Protein AF-A0AAN8FW07-F1 (afdb_monomer_lite)

Sequence (93 aa):
MRQYQGWSVRFAFTTDSRLNAVGEFALYQVNVTANYPATKALFTNAPDSVYHYFQPVDLKNVPAVADSIYAHLNKSLSCTAAQKFIINSDPKK

Radius of gyration: 15.92 Å; chains: 1; bounding box: 38×25×42 Å

pLDDT: mean 86.27, std 10.47, range [42.38, 94.81]

Foldseek 3Di:
DPQQPQKDKDWDWDCDVLLVNPQKIFGQKIKIKHQCCVNCVPVVPDDNDIDIQADDGDSVDRAPRRVVGMDGPPDDDDDPDDDDHRGHPDPPD

Structure (mmCIF, N/CA/C/O backbone):
data_AF-A0AAN8FW07-F1
#
_entry.id   AF-A0AAN8FW07-F1
#
loop_
_atom_site.group_PDB
_atom_site.id
_atom_site.type_symbol
_atom_site.label_atom_id
_atom_site.label_alt_id
_atom_site.label_comp_id
_atom_site.label_asym_id
_atom_site.label_entity_id
_atom_site.label_seq_id
_atom_site.pdbx_PDB_ins_code
_atom_site.Cartn_x
_atom_site.Cartn_y
_atom_site.Cartn_z
_atom_site.occupancy
_atom_site.B_iso_or_equiv
_atom_site.auth_seq_id
_atom_site.auth_comp_id
_atom_site.auth_asym_id
_atom_site.auth_atom_id
_atom_site.pdbx_PDB_model_num
ATOM 1 N N . MET A 1 1 ? -2.396 5.552 -25.143 1.00 50.69 1 MET A N 1
ATOM 2 C CA . MET A 1 1 ? -1.491 4.634 -24.411 1.00 50.69 1 MET A CA 1
ATOM 3 C C . MET A 1 1 ? -1.796 4.748 -22.924 1.00 50.69 1 MET A C 1
ATOM 5 O O . MET A 1 1 ? -1.981 5.865 -22.462 1.00 50.69 1 MET A O 1
ATOM 9 N N . ARG A 1 2 ? -1.907 3.638 -22.179 1.00 62.81 2 ARG A N 1
ATOM 10 C CA . ARG A 1 2 ? -2.006 3.701 -20.709 1.00 62.81 2 ARG A CA 1
ATOM 11 C C . ARG A 1 2 ? -0.593 3.915 -20.170 1.00 62.81 2 ARG A C 1
ATOM 13 O O . ARG A 1 2 ? 0.244 3.042 -20.352 1.00 62.81 2 ARG A O 1
ATOM 20 N N . GLN A 1 3 ? -0.343 5.069 -19.557 1.00 68.88 3 GLN A N 1
ATOM 21 C CA . GLN A 1 3 ? 0.998 5.520 -19.164 1.00 68.88 3 GLN A CA 1
ATOM 22 C C . GLN A 1 3 ? 1.739 4.497 -18.283 1.00 68.88 3 GLN A C 1
ATOM 24 O O . GLN A 1 3 ? 2.929 4.314 -18.459 1.00 68.88 3 GLN A O 1
ATOM 29 N N . TYR A 1 4 ? 1.046 3.736 -17.432 1.00 81.31 4 TYR A N 1
ATOM 30 C CA . TYR A 1 4 ? 1.678 2.793 -16.497 1.00 81.31 4 TYR A CA 1
ATOM 31 C C . TYR A 1 4 ? 1.171 1.352 -16.662 1.00 81.31 4 TYR A C 1
ATOM 33 O O . TYR A 1 4 ? 0.714 0.727 -15.704 1.00 81.31 4 TYR A O 1
ATOM 41 N N . GLN A 1 5 ? 1.187 0.808 -17.885 1.00 84.06 5 GLN A N 1
ATOM 42 C CA . GLN A 1 5 ? 0.826 -0.604 -18.083 1.00 84.06 5 GLN A CA 1
ATOM 43 C C . GLN A 1 5 ? 1.715 -1.528 -17.246 1.00 84.06 5 GLN A C 1
ATOM 45 O O . GLN A 1 5 ? 2.931 -1.385 -17.210 1.00 84.06 5 GLN A O 1
ATOM 50 N N . GLY A 1 6 ? 1.086 -2.485 -16.563 1.00 85.75 6 GLY A N 1
ATOM 51 C CA . GLY A 1 6 ? 1.784 -3.442 -15.704 1.00 85.75 6 GLY A CA 1
ATOM 52 C C . GLY A 1 6 ? 2.165 -2.907 -14.320 1.00 85.75 6 GLY A C 1
ATOM 53 O O . GLY A 1 6 ? 2.765 -3.650 -13.548 1.00 85.75 6 GLY A O 1
ATOM 54 N N . TRP A 1 7 ? 1.792 -1.669 -13.979 1.00 92.44 7 TRP A N 1
ATOM 55 C CA . TRP A 1 7 ? 1.886 -1.160 -12.612 1.00 92.44 7 TRP A CA 1
ATOM 56 C C . TRP A 1 7 ? 0.560 -1.325 -11.871 1.00 92.44 7 TRP A C 1
ATOM 58 O O . TRP A 1 7 ? -0.516 -1.140 -12.443 1.00 92.44 7 TRP A O 1
ATOM 68 N N . SER A 1 8 ? 0.624 -1.647 -10.581 1.00 92.75 8 SER A N 1
ATOM 69 C CA . SER A 1 8 ? -0.561 -1.684 -9.719 1.00 92.75 8 SER A CA 1
ATOM 70 C C . SER A 1 8 ? -0.216 -1.318 -8.287 1.00 92.75 8 SER A C 1
ATOM 72 O O . SER A 1 8 ? 0.811 -1.767 -7.781 1.00 92.75 8 SER A O 1
ATOM 74 N N . VAL A 1 9 ? -1.109 -0.583 -7.627 1.00 92.50 9 VAL A N 1
ATOM 75 C CA . VAL A 1 9 ? -1.053 -0.306 -6.189 1.00 92.50 9 VAL A CA 1
ATOM 76 C C . VAL A 1 9 ? -2.222 -1.024 -5.527 1.00 92.50 9 VAL A C 1
ATOM 78 O O . VAL A 1 9 ? -3.356 -0.919 -5.994 1.00 92.50 9 VAL A O 1
ATOM 81 N N . ARG A 1 10 ? -1.952 -1.779 -4.464 1.00 93.50 10 ARG A N 1
ATOM 82 C CA . ARG A 1 10 ? -2.960 -2.490 -3.676 1.00 93.50 10 ARG A CA 1
ATOM 83 C C . ARG A 1 10 ? -2.913 -1.999 -2.238 1.00 93.50 10 ARG A C 1
ATOM 85 O O . ARG A 1 10 ? -1.840 -1.960 -1.643 1.00 93.50 10 ARG A O 1
ATOM 92 N N . PHE A 1 11 ? -4.081 -1.676 -1.700 1.00 93.25 11 PHE A N 1
ATOM 93 C CA . PHE A 1 11 ? -4.286 -1.278 -0.311 1.00 93.25 11 PHE A CA 1
ATOM 94 C C . PHE A 1 11 ? -4.995 -2.419 0.419 1.00 93.25 11 PHE A C 1
ATOM 96 O O . PHE A 1 11 ? -6.022 -2.898 -0.066 1.00 93.25 11 PHE A O 1
ATOM 103 N N . ALA A 1 12 ? -4.448 -2.871 1.546 1.00 93.06 12 ALA A N 1
ATOM 104 C CA . ALA A 1 12 ? -5.031 -3.936 2.354 1.00 93.06 12 ALA A CA 1
ATOM 105 C C . ALA A 1 12 ? -5.476 -3.393 3.714 1.00 93.06 12 ALA A C 1
ATOM 107 O O . ALA A 1 12 ? -4.674 -2.847 4.473 1.00 93.06 12 ALA A O 1
ATOM 108 N N . PHE A 1 13 ? -6.760 -3.563 4.017 1.00 93.62 13 PHE A N 1
ATOM 109 C CA . PHE A 1 13 ? -7.374 -3.092 5.253 1.00 93.62 13 PHE A CA 1
ATOM 110 C C . PHE A 1 13 ? -7.665 -4.260 6.192 1.00 93.62 13 PHE A C 1
ATOM 112 O O . PHE A 1 13 ? -7.904 -5.380 5.741 1.00 93.62 13 PHE A O 1
ATOM 119 N N . THR A 1 14 ? -7.644 -3.997 7.493 1.00 92.94 14 THR A N 1
ATOM 120 C CA . THR A 1 14 ? -7.886 -4.997 8.536 1.00 92.94 14 THR A CA 1
ATOM 121 C C . THR A 1 14 ? -8.719 -4.420 9.673 1.00 92.94 14 THR A C 1
ATOM 123 O O . THR A 1 14 ? -8.713 -3.211 9.887 1.00 92.94 14 THR A O 1
ATOM 126 N N . THR A 1 15 ? -9.389 -5.298 10.414 1.00 94.12 15 THR A N 1
ATOM 127 C CA . THR A 1 15 ? -10.057 -5.012 11.696 1.00 94.12 15 THR A CA 1
ATOM 128 C C . THR A 1 15 ? -9.412 -5.804 12.844 1.00 94.12 15 THR A C 1
ATOM 130 O O . THR A 1 15 ? -10.022 -6.024 13.888 1.00 94.12 15 THR A O 1
ATOM 133 N N . ASP A 1 16 ? -8.209 -6.345 12.620 1.00 91.56 16 ASP A N 1
ATOM 134 C CA . ASP A 1 16 ? -7.483 -7.158 13.595 1.00 91.56 16 ASP A CA 1
ATOM 135 C C . ASP A 1 16 ? -6.943 -6.283 14.734 1.00 91.56 16 ASP A C 1
ATOM 137 O O . ASP A 1 16 ? -6.203 -5.322 14.510 1.00 91.56 16 ASP A O 1
ATOM 141 N N . SER A 1 17 ? -7.279 -6.643 15.973 1.00 89.88 17 SER A N 1
ATOM 142 C CA . SER A 1 17 ? -6.883 -5.899 17.170 1.00 89.88 17 SER A CA 1
ATOM 143 C C . SER A 1 17 ? -5.371 -5.859 17.396 1.00 89.88 17 SER A C 1
ATOM 145 O O . SER A 1 17 ? -4.881 -4.933 18.036 1.00 89.88 17 SER A O 1
ATOM 147 N N . ARG A 1 18 ? -4.612 -6.815 16.843 1.00 89.12 18 ARG A N 1
ATOM 148 C CA . ARG A 1 18 ? -3.139 -6.841 16.917 1.00 89.12 18 ARG A CA 1
ATOM 149 C C . ARG A 1 18 ? -2.482 -5.724 16.108 1.00 89.12 18 ARG A C 1
ATOM 151 O O . ARG A 1 18 ? -1.299 -5.466 16.282 1.00 89.12 18 ARG A O 1
ATOM 158 N N . LEU A 1 19 ? -3.237 -5.088 15.215 1.00 88.19 19 LEU A N 1
ATOM 159 C CA . LEU A 1 19 ? -2.804 -3.978 14.366 1.00 88.19 19 LEU A CA 1
ATOM 160 C C . LEU A 1 19 ? -3.520 -2.676 14.753 1.00 88.19 19 LEU A C 1
ATOM 162 O O . LEU A 1 19 ? -3.789 -1.844 13.895 1.00 88.19 19 LEU A O 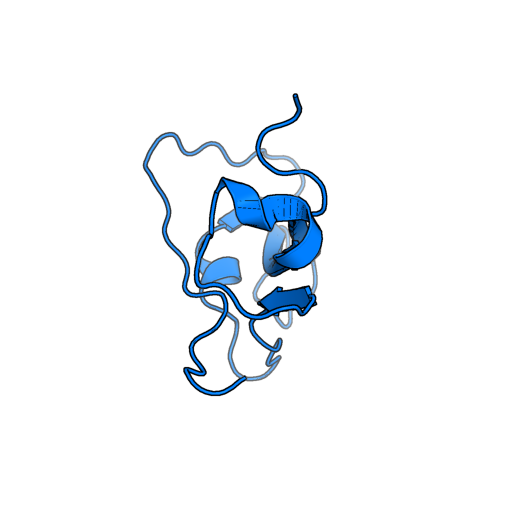1
ATOM 166 N N . ASN A 1 20 ? -3.867 -2.535 16.038 1.00 83.88 20 ASN A N 1
ATOM 167 C CA . ASN A 1 20 ? -4.559 -1.381 16.622 1.00 83.88 20 ASN A CA 1
ATOM 168 C C . ASN A 1 20 ? -5.952 -1.076 16.034 1.00 83.88 20 ASN A C 1
ATOM 170 O O . ASN A 1 20 ? -6.523 -0.038 16.339 1.00 83.88 20 ASN A O 1
ATOM 174 N N . ALA A 1 21 ? -6.560 -1.986 15.267 1.00 90.19 21 ALA A N 1
ATOM 175 C CA . ALA A 1 21 ? -7.835 -1.743 14.583 1.00 90.19 21 ALA A CA 1
ATOM 176 C C . ALA A 1 21 ? -9.079 -2.135 15.418 1.00 90.19 21 ALA A C 1
ATOM 178 O O . ALA A 1 21 ? -10.049 -2.690 14.899 1.00 90.19 21 ALA A O 1
ATOM 179 N N . VAL A 1 22 ? -9.074 -1.904 16.736 1.00 90.06 22 VAL A N 1
ATOM 180 C CA . VAL A 1 22 ? -10.207 -2.284 17.606 1.00 90.06 22 VAL A CA 1
ATOM 181 C C . VAL A 1 22 ? -11.389 -1.338 17.385 1.00 90.06 22 VAL A C 1
ATOM 183 O O . VAL A 1 22 ? -11.350 -0.180 17.784 1.00 90.06 22 VAL A O 1
ATOM 186 N N . GLY A 1 23 ? -12.473 -1.844 16.787 1.00 91.75 23 GLY A N 1
ATOM 187 C CA . GLY A 1 23 ? -13.652 -1.027 16.451 1.00 91.75 23 GLY A CA 1
ATOM 188 C C . GLY A 1 23 ? -13.458 -0.138 15.216 1.00 91.75 23 GLY A C 1
ATOM 189 O O . GLY A 1 23 ? -14.291 0.727 14.925 1.00 91.75 23 GLY A O 1
ATOM 190 N N . GLU A 1 24 ? -12.379 -0.368 14.474 1.00 94.81 24 GLU A N 1
ATOM 191 C CA . GLU A 1 24 ? -11.944 0.420 13.326 1.00 94.81 24 GLU A CA 1
ATOM 192 C C . GLU A 1 24 ? -11.534 -0.504 12.176 1.00 94.81 24 GLU A C 1
ATOM 194 O O . GLU A 1 24 ? -11.336 -1.706 12.356 1.00 94.81 24 GLU A O 1
ATOM 199 N N . PHE A 1 25 ? -11.406 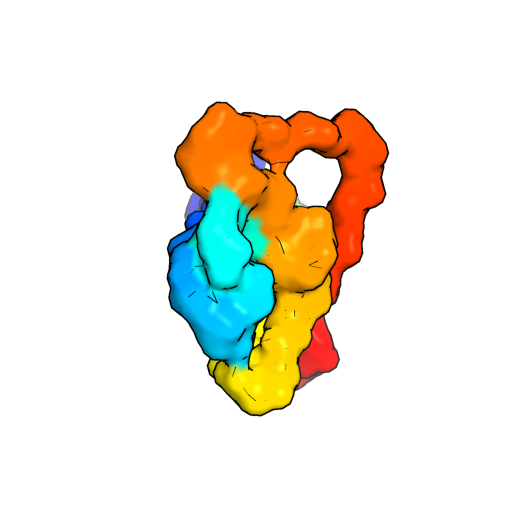0.056 10.977 1.00 94.19 25 PHE A N 1
ATOM 200 C CA . PHE A 1 25 ? -10.568 -0.525 9.939 1.00 94.19 25 PHE A CA 1
ATOM 201 C C . PHE A 1 25 ? -9.293 0.306 9.818 1.00 94.19 25 PHE A C 1
ATOM 203 O O . PHE A 1 25 ? -9.358 1.533 9.811 1.00 94.19 25 PHE A O 1
ATOM 210 N N . ALA A 1 26 ? -8.150 -0.359 9.678 1.00 94.12 26 ALA A N 1
ATOM 211 C CA . ALA A 1 26 ? -6.857 0.280 9.457 1.00 94.12 26 ALA A CA 1
ATOM 212 C C . ALA A 1 26 ? -6.213 -0.248 8.171 1.00 94.12 26 ALA A C 1
ATOM 214 O O . ALA A 1 26 ? -6.326 -1.434 7.844 1.00 94.12 26 ALA A O 1
ATOM 215 N N . LEU A 1 27 ? -5.533 0.622 7.428 1.00 93.25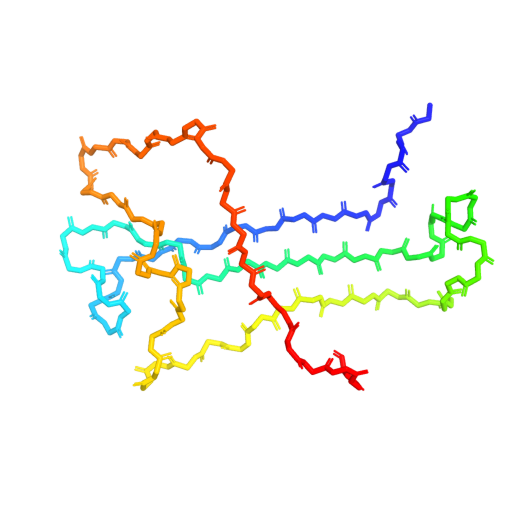 27 LEU A N 1
ATOM 216 C CA . LEU A 1 27 ? -4.687 0.231 6.303 1.00 93.25 27 LEU A CA 1
ATOM 217 C C . LEU A 1 27 ? -3.382 -0.334 6.857 1.00 93.25 27 LEU A C 1
ATOM 219 O O . LEU A 1 27 ? -2.535 0.421 7.312 1.00 93.25 27 LEU A O 1
ATOM 223 N N . TYR A 1 28 ? -3.188 -1.647 6.795 1.00 91.44 28 TYR A N 1
ATOM 224 C CA . TYR A 1 28 ? -2.003 -2.275 7.390 1.00 91.44 28 TYR A CA 1
ATOM 225 C C .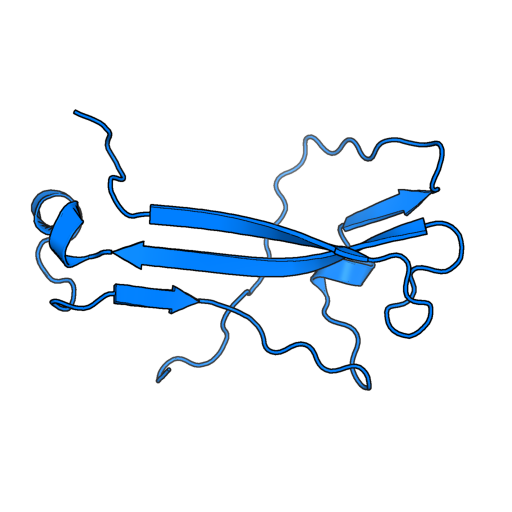 TYR A 1 28 ? -0.906 -2.598 6.376 1.00 91.44 28 TYR A C 1
ATOM 227 O O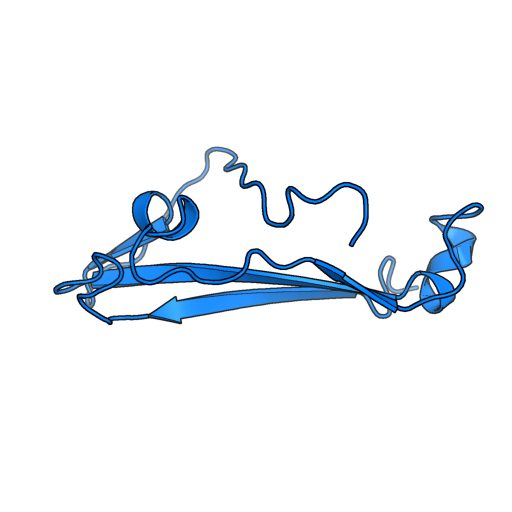 . TYR A 1 28 ? 0.237 -2.842 6.760 1.00 91.44 28 TYR A O 1
ATOM 235 N N . GLN A 1 29 ? -1.229 -2.610 5.080 1.00 91.25 29 GLN A N 1
ATOM 236 C CA . GLN A 1 29 ? -0.249 -2.886 4.039 1.00 91.25 29 GLN A CA 1
ATOM 237 C C . GLN A 1 29 ? -0.576 -2.154 2.736 1.00 91.25 29 GLN A C 1
ATOM 239 O O . GLN A 1 29 ? -1.730 -2.072 2.307 1.00 91.25 29 GLN A O 1
ATOM 244 N N . VAL A 1 30 ? 0.478 -1.673 2.076 1.00 91.25 30 VAL A N 1
ATOM 245 C CA . VAL A 1 30 ? 0.440 -1.130 0.718 1.00 91.25 30 VAL A CA 1
ATOM 246 C C . VAL A 1 30 ? 1.458 -1.888 -0.122 1.00 91.25 30 VAL A C 1
ATOM 248 O O . VAL A 1 30 ? 2.639 -1.915 0.218 1.00 91.25 30 VAL A O 1
ATOM 251 N N . ASN A 1 31 ? 0.996 -2.480 -1.221 1.00 90.81 31 ASN A N 1
ATOM 252 C CA . ASN A 1 31 ? 1.833 -3.254 -2.133 1.00 90.81 31 ASN A CA 1
ATOM 253 C C . ASN A 1 31 ? 1.840 -2.591 -3.505 1.00 90.81 31 ASN A C 1
ATOM 255 O O . ASN A 1 31 ? 0.780 -2.348 -4.088 1.00 90.81 31 ASN A O 1
ATOM 259 N N . VAL A 1 32 ? 3.026 -2.351 -4.050 1.00 92.44 32 VAL A N 1
ATOM 260 C CA . VAL A 1 32 ? 3.199 -1.828 -5.405 1.00 92.44 32 VAL A CA 1
ATOM 261 C C . VAL A 1 32 ? 3.873 -2.884 -6.256 1.00 92.44 32 VAL A C 1
ATOM 263 O O . VAL A 1 32 ? 4.934 -3.390 -5.919 1.00 92.44 32 VAL A O 1
ATOM 266 N N . THR A 1 33 ? 3.252 -3.216 -7.380 1.00 92.75 33 THR A N 1
ATOM 267 C CA . THR A 1 33 ? 3.891 -4.011 -8.431 1.00 92.75 33 THR A CA 1
ATOM 268 C C . THR A 1 33 ? 4.322 -3.074 -9.540 1.00 92.75 33 THR A C 1
ATOM 270 O O . THR A 1 33 ? 3.497 -2.308 -10.038 1.00 92.75 33 THR A O 1
ATOM 273 N N . ALA A 1 34 ? 5.595 -3.146 -9.908 1.00 92.25 34 ALA A N 1
ATOM 274 C CA . ALA A 1 34 ? 6.220 -2.353 -10.950 1.00 92.25 34 ALA A CA 1
ATOM 275 C C . ALA A 1 34 ? 6.756 -3.277 -12.044 1.00 92.25 34 ALA A C 1
ATOM 277 O O . ALA A 1 34 ? 7.745 -3.981 -11.847 1.00 92.25 34 ALA A O 1
ATOM 278 N N . ASN A 1 35 ? 6.102 -3.279 -13.205 1.00 93.00 35 ASN A N 1
ATOM 279 C CA . ASN A 1 35 ? 6.594 -3.974 -14.389 1.00 93.00 35 ASN A CA 1
ATOM 280 C C . ASN A 1 35 ? 7.417 -3.000 -15.246 1.00 93.00 35 ASN A C 1
ATOM 282 O O . ASN A 1 35 ? 6.896 -2.333 -16.146 1.00 93.00 35 ASN A O 1
ATOM 286 N N . TYR A 1 36 ? 8.710 -2.899 -14.939 1.00 91.62 36 TYR A N 1
ATOM 287 C CA . TYR A 1 36 ? 9.649 -2.075 -15.702 1.00 91.62 36 TYR A CA 1
ATOM 288 C C . TYR A 1 36 ? 9.792 -2.503 -17.173 1.00 91.62 36 TYR A C 1
ATOM 290 O O . TYR A 1 36 ? 9.762 -1.611 -18.025 1.00 91.62 36 TYR A O 1
ATOM 298 N N . PRO A 1 37 ? 9.822 -3.808 -17.527 1.00 91.38 37 PRO A N 1
ATOM 299 C CA . PRO A 1 37 ? 9.811 -4.244 -18.926 1.00 91.38 37 PRO A CA 1
ATOM 300 C C . PRO A 1 37 ? 8.654 -3.657 -19.747 1.00 91.38 37 PRO A C 1
ATOM 302 O O . PRO A 1 37 ? 8.851 -3.205 -20.874 1.00 91.38 37 PRO A O 1
ATOM 305 N N . ALA A 1 38 ? 7.452 -3.591 -19.163 1.00 90.69 38 ALA A N 1
ATOM 306 C CA . ALA A 1 38 ? 6.267 -3.008 -19.800 1.00 90.69 38 ALA A CA 1
ATOM 307 C C . ALA A 1 38 ? 6.285 -1.466 -19.863 1.00 90.69 38 ALA A C 1
ATOM 309 O O . ALA A 1 38 ? 5.432 -0.865 -20.514 1.00 90.69 38 ALA A O 1
ATOM 310 N N . THR A 1 39 ? 7.243 -0.815 -19.195 1.00 89.81 39 THR A N 1
ATOM 311 C CA . THR A 1 39 ? 7.348 0.649 -19.077 1.00 89.81 39 THR A CA 1
ATOM 312 C C . THR A 1 39 ? 8.735 1.198 -19.446 1.00 89.81 39 THR A C 1
ATOM 314 O O . THR A 1 39 ? 9.078 2.315 -19.058 1.00 89.81 39 THR A O 1
ATOM 317 N N . LYS A 1 40 ? 9.511 0.478 -20.276 1.00 88.12 40 LYS A N 1
ATOM 318 C CA . LYS A 1 40 ? 10.859 0.893 -20.734 1.00 88.12 40 LYS A CA 1
ATOM 319 C C . LYS A 1 40 ? 10.907 2.279 -21.386 1.00 88.12 40 LYS A C 1
ATOM 321 O O . LYS A 1 40 ? 11.901 2.980 -21.249 1.00 88.12 40 LYS A O 1
ATOM 326 N N . ALA A 1 41 ? 9.835 2.698 -22.061 1.00 87.69 41 ALA A N 1
ATOM 327 C CA . ALA A 1 41 ? 9.753 4.035 -22.657 1.00 87.69 41 ALA A CA 1
ATOM 328 C C . ALA A 1 41 ? 9.721 5.169 -21.611 1.00 87.69 41 ALA A C 1
ATOM 330 O O . ALA A 1 41 ? 10.090 6.295 -21.925 1.00 87.69 41 ALA A O 1
ATOM 331 N N . LEU A 1 42 ? 9.277 4.883 -20.381 1.00 88.38 42 LEU A N 1
ATOM 332 C CA . LEU A 1 42 ? 9.256 5.839 -19.270 1.00 88.38 42 LEU A CA 1
ATOM 333 C C . LEU A 1 42 ? 10.501 5.729 -18.389 1.00 88.38 42 LEU A C 1
ATOM 335 O O . LEU A 1 42 ? 11.002 6.737 -17.901 1.00 88.38 42 LEU A O 1
ATOM 339 N N . PHE A 1 43 ? 10.985 4.505 -18.180 1.00 87.25 43 PHE A N 1
ATOM 340 C CA . PHE A 1 43 ? 12.131 4.209 -17.329 1.00 87.25 43 PHE A CA 1
ATOM 341 C C . PHE A 1 43 ? 13.232 3.547 -18.163 1.00 87.25 43 PHE A C 1
ATOM 343 O O . PHE A 1 43 ? 13.432 2.335 -18.110 1.00 87.25 43 PHE A O 1
ATOM 350 N N . THR A 1 44 ? 13.947 4.351 -18.952 1.00 86.00 44 THR A N 1
ATOM 351 C CA . THR A 1 44 ? 14.888 3.868 -19.982 1.00 86.00 44 THR A CA 1
ATOM 352 C C . THR A 1 44 ? 16.072 3.072 -19.433 1.00 86.00 44 THR A C 1
ATOM 354 O O . THR A 1 44 ? 16.616 2.234 -20.143 1.00 86.00 44 THR A O 1
ATOM 357 N N . ASN A 1 45 ? 16.444 3.303 -18.172 1.00 88.75 45 ASN A N 1
ATOM 358 C CA . ASN A 1 45 ? 17.570 2.645 -17.500 1.00 88.75 45 ASN A CA 1
ATOM 359 C C . ASN A 1 45 ? 17.117 1.696 -16.375 1.00 88.75 45 ASN A C 1
ATOM 361 O O . ASN A 1 45 ? 17.908 1.366 -15.493 1.00 88.75 45 ASN A O 1
ATOM 365 N N . ALA A 1 46 ? 15.837 1.314 -16.343 1.00 86.62 46 ALA A N 1
ATOM 366 C CA . ALA A 1 46 ? 15.338 0.397 -15.326 1.00 86.62 46 ALA A CA 1
ATOM 367 C C . ALA A 1 46 ? 15.761 -1.059 -15.599 1.00 86.62 46 ALA A C 1
ATOM 369 O O . ALA A 1 46 ? 16.011 -1.424 -16.751 1.00 86.62 46 ALA A O 1
ATOM 370 N N . PRO A 1 47 ? 15.806 -1.910 -14.559 1.00 86.44 47 PRO A N 1
ATOM 371 C CA . PRO A 1 47 ? 16.057 -3.335 -14.734 1.00 86.44 47 PRO A CA 1
ATOM 372 C C . PRO A 1 47 ? 14.962 -4.003 -15.576 1.00 86.44 47 PRO A C 1
ATOM 374 O O . PRO A 1 47 ? 13.802 -3.590 -15.556 1.00 86.44 47 PRO A O 1
ATOM 377 N N . ASP A 1 48 ? 15.311 -5.085 -16.272 1.00 90.06 48 ASP A N 1
ATOM 378 C CA . ASP A 1 48 ? 14.358 -5.868 -17.068 1.00 90.06 48 ASP A CA 1
ATOM 379 C C . ASP A 1 48 ? 13.615 -6.906 -16.208 1.00 90.06 48 ASP A C 1
ATOM 381 O O . ASP A 1 48 ? 13.614 -8.103 -16.489 1.00 90.06 48 ASP A O 1
ATOM 385 N N . SER A 1 49 ? 13.018 -6.453 -15.105 1.00 91.88 49 SER A N 1
ATOM 386 C CA . SER A 1 49 ? 12.321 -7.314 -14.149 1.00 91.88 49 SER A CA 1
ATOM 387 C C . SER A 1 49 ? 11.096 -6.644 -13.529 1.00 91.88 49 SER A C 1
ATOM 389 O O . SER A 1 49 ? 10.928 -5.422 -13.538 1.00 91.88 49 SER A O 1
ATOM 391 N N . VAL A 1 50 ? 10.201 -7.482 -13.003 1.00 92.25 50 VAL A N 1
ATOM 392 C CA . VAL A 1 50 ? 9.044 -7.041 -12.221 1.00 92.25 50 VAL A CA 1
ATOM 393 C C . VAL A 1 50 ? 9.453 -6.961 -10.754 1.00 92.25 50 VAL A C 1
ATOM 395 O O . VAL A 1 50 ? 9.946 -7.944 -10.204 1.00 92.25 50 VAL A O 1
ATOM 398 N N . TYR A 1 51 ? 9.223 -5.811 -10.124 1.00 90.69 51 TYR A N 1
ATOM 399 C CA . TYR A 1 51 ? 9.465 -5.612 -8.695 1.00 90.69 51 TYR A CA 1
ATOM 400 C C . TYR A 1 51 ? 8.160 -5.526 -7.915 1.00 90.69 51 TYR A C 1
ATOM 402 O O . TYR A 1 51 ? 7.172 -4.947 -8.377 1.00 90.69 51 TYR A O 1
ATOM 410 N N . HIS A 1 52 ? 8.184 -6.070 -6.701 1.00 90.31 52 HIS A N 1
ATOM 411 C CA . HIS A 1 52 ? 7.101 -5.969 -5.734 1.00 90.31 52 HIS A CA 1
ATOM 412 C C . HIS A 1 52 ? 7.604 -5.208 -4.508 1.00 90.31 52 HIS A C 1
ATOM 414 O O . HIS A 1 52 ? 8.341 -5.755 -3.695 1.00 90.31 52 HIS A O 1
ATOM 420 N N . TYR A 1 53 ? 7.200 -3.948 -4.376 1.00 88.94 53 TYR A N 1
ATOM 421 C CA . TYR A 1 53 ? 7.489 -3.132 -3.203 1.00 88.94 53 TYR A CA 1
ATOM 422 C C . TYR A 1 53 ? 6.412 -3.369 -2.155 1.00 88.94 53 TYR A C 1
ATOM 424 O O . TYR A 1 53 ? 5.230 -3.121 -2.412 1.00 88.94 53 TYR A O 1
ATOM 432 N N . PHE A 1 54 ? 6.820 -3.846 -0.987 1.00 85.94 54 PHE A N 1
ATOM 433 C CA . PHE A 1 54 ? 5.942 -4.009 0.158 1.00 85.94 54 PHE A CA 1
ATOM 434 C C . PHE A 1 54 ? 6.743 -3.948 1.451 1.00 85.94 54 PHE A C 1
ATOM 436 O O . PHE A 1 54 ? 7.886 -4.404 1.517 1.00 85.94 54 PHE A O 1
ATOM 443 N N . GLN A 1 55 ? 6.114 -3.417 2.495 1.00 82.44 55 GLN A N 1
ATOM 444 C CA . GLN A 1 55 ? 6.647 -3.507 3.839 1.00 82.44 55 GLN A CA 1
ATOM 445 C C . GLN A 1 55 ? 6.135 -4.827 4.424 1.00 82.44 55 GLN A C 1
ATOM 447 O O . GLN A 1 55 ? 4.917 -5.066 4.413 1.00 82.44 55 GLN A O 1
ATOM 452 N N . PRO A 1 56 ? 7.022 -5.716 4.903 1.00 81.19 56 PRO A N 1
ATOM 453 C CA . PRO A 1 56 ? 6.595 -6.891 5.645 1.00 81.19 56 PRO A CA 1
ATOM 454 C C . PRO A 1 56 ? 5.754 -6.476 6.853 1.00 81.19 56 PRO A C 1
ATOM 456 O O . PRO A 1 56 ? 6.086 -5.522 7.556 1.00 81.19 56 PRO A O 1
ATOM 459 N N . VAL A 1 57 ? 4.659 -7.193 7.086 1.00 82.69 57 VAL A N 1
ATOM 460 C CA . VAL A 1 57 ? 3.771 -6.926 8.219 1.00 82.69 57 VAL A CA 1
ATOM 461 C C . VAL A 1 57 ? 4.355 -7.602 9.448 1.00 82.69 57 VAL A C 1
ATOM 463 O O . VAL A 1 57 ? 4.426 -8.830 9.510 1.00 82.69 57 VAL A O 1
ATOM 466 N N . ASP A 1 58 ? 4.767 -6.798 10.420 1.00 82.19 58 ASP A N 1
ATOM 467 C CA . ASP A 1 58 ? 5.182 -7.269 11.733 1.00 82.19 58 ASP A CA 1
ATOM 468 C C . ASP A 1 58 ? 4.042 -7.036 12.731 1.00 82.19 58 ASP A C 1
ATOM 470 O O . ASP A 1 58 ? 3.632 -5.909 12.983 1.00 82.19 58 ASP A O 1
ATOM 474 N N . LEU A 1 59 ? 3.508 -8.113 13.305 1.00 81.00 59 LEU A N 1
ATOM 475 C CA . LEU A 1 59 ? 2.435 -8.025 14.300 1.00 81.00 59 LEU A CA 1
ATOM 476 C C . LEU A 1 59 ? 2.942 -7.596 15.685 1.00 81.00 59 LEU A C 1
ATOM 478 O O . LEU A 1 59 ? 2.133 -7.325 16.566 1.00 81.00 59 LEU A O 1
ATOM 482 N N . LYS A 1 60 ? 4.263 -7.577 15.906 1.00 82.38 60 LYS A N 1
ATOM 483 C CA . LYS A 1 60 ? 4.874 -7.041 17.130 1.00 82.38 60 LYS A CA 1
ATOM 484 C C . LYS A 1 60 ? 5.138 -5.542 17.022 1.00 82.38 60 LYS A C 1
ATOM 486 O O . LYS A 1 60 ? 5.106 -4.857 18.037 1.00 82.38 60 LYS A O 1
ATOM 491 N N . ASN A 1 61 ? 5.396 -5.057 15.807 1.00 82.81 61 ASN A N 1
ATOM 492 C CA . ASN A 1 61 ? 5.667 -3.658 15.501 1.00 82.81 61 ASN A CA 1
ATOM 493 C C . ASN A 1 61 ? 4.665 -3.180 14.452 1.00 82.81 61 ASN A C 1
ATOM 495 O O . ASN A 1 61 ? 4.892 -3.338 13.251 1.00 82.81 61 ASN A O 1
ATOM 499 N N . VAL A 1 62 ? 3.552 -2.615 14.925 1.00 81.50 62 VAL A N 1
ATOM 500 C CA . VAL A 1 62 ? 2.465 -2.130 14.069 1.00 81.50 62 VAL A CA 1
ATOM 501 C C . VAL A 1 62 ? 3.036 -1.211 12.976 1.00 81.50 62 VAL A C 1
ATOM 503 O O . VAL A 1 62 ? 3.833 -0.316 13.272 1.00 81.50 62 VAL A O 1
ATOM 506 N N . PRO A 1 63 ? 2.695 -1.437 11.695 1.00 83.19 63 PRO A N 1
ATOM 507 C CA . PRO A 1 63 ? 3.222 -0.628 10.609 1.00 83.19 63 PRO A CA 1
ATOM 508 C C . PRO A 1 63 ? 2.666 0.797 10.699 1.00 83.19 63 PRO A C 1
ATOM 510 O O . PRO A 1 63 ? 1.467 0.985 10.875 1.00 83.19 63 PRO A O 1
ATOM 513 N N . ALA A 1 64 ? 3.515 1.805 10.482 1.00 83.69 64 ALA A N 1
ATOM 514 C CA . ALA A 1 64 ? 3.147 3.222 10.624 1.00 83.69 64 ALA A CA 1
ATOM 515 C C . ALA A 1 64 ? 1.934 3.651 9.773 1.00 83.69 64 ALA A C 1
ATOM 517 O O . ALA A 1 64 ? 1.227 4.600 10.111 1.00 83.69 64 ALA A O 1
ATOM 518 N N . VAL A 1 65 ? 1.679 2.954 8.661 1.00 86.62 65 VAL A N 1
ATOM 519 C CA . VAL A 1 65 ? 0.499 3.200 7.823 1.00 86.62 65 VAL A CA 1
ATOM 520 C C . VAL A 1 65 ? -0.813 2.836 8.535 1.00 86.62 65 VAL A C 1
ATOM 522 O O . VAL A 1 65 ? -1.802 3.538 8.333 1.00 86.62 65 VAL A O 1
ATOM 525 N N . ALA A 1 66 ? -0.809 1.832 9.420 1.00 85.88 66 ALA A N 1
ATOM 526 C CA . ALA A 1 66 ? -1.983 1.437 10.199 1.00 85.88 66 ALA A CA 1
ATOM 527 C C . ALA A 1 66 ? -2.356 2.498 11.239 1.00 85.88 66 ALA A C 1
ATOM 529 O O . ALA A 1 66 ? -3.534 2.796 11.395 1.00 85.88 66 ALA A O 1
ATOM 530 N N . ASP A 1 67 ? -1.362 3.140 11.860 1.00 84.06 67 ASP A N 1
ATOM 531 C CA . ASP A 1 67 ? -1.596 4.238 12.808 1.00 84.06 67 ASP A CA 1
ATOM 532 C C . ASP A 1 67 ? -2.024 5.545 12.112 1.00 84.06 67 ASP A C 1
ATOM 534 O O . ASP A 1 67 ? -2.573 6.446 12.742 1.00 84.06 67 ASP A O 1
ATOM 538 N N . SER A 1 68 ? -1.767 5.674 10.806 1.00 85.62 68 SER A N 1
ATOM 539 C CA . SER A 1 68 ? -2.030 6.911 10.056 1.00 85.62 68 SER A CA 1
ATOM 540 C C . SER A 1 68 ? -3.342 6.882 9.273 1.00 85.62 68 SER A C 1
ATOM 542 O O . SER A 1 68 ? -3.965 7.921 9.068 1.00 85.62 68 SER A O 1
ATOM 544 N N . ILE A 1 69 ? -3.746 5.709 8.781 1.00 91.94 69 ILE A N 1
ATOM 545 C CA . ILE A 1 69 ? -4.893 5.540 7.886 1.00 91.94 69 ILE A CA 1
ATOM 546 C C . ILE A 1 69 ? -5.854 4.536 8.518 1.00 91.94 69 ILE A C 1
ATOM 548 O O . ILE A 1 69 ? -5.764 3.329 8.288 1.00 91.94 69 ILE A O 1
ATOM 552 N N . TYR A 1 70 ? -6.798 5.064 9.291 1.00 93.12 70 TYR A N 1
ATOM 553 C CA . TYR A 1 70 ? -7.841 4.294 9.956 1.00 93.12 70 TYR A CA 1
ATOM 554 C C . TYR A 1 70 ? -9.170 5.057 9.985 1.00 93.12 70 TYR A C 1
ATOM 556 O O . TYR A 1 70 ? -9.219 6.272 9.779 1.00 93.12 70 TYR A O 1
ATOM 564 N N . ALA A 1 71 ? -10.266 4.336 10.209 1.00 94.25 71 ALA A N 1
ATOM 565 C CA . ALA A 1 71 ? -11.563 4.925 10.521 1.00 94.25 71 ALA A CA 1
ATOM 566 C C . ALA A 1 71 ? -12.448 3.935 11.285 1.00 94.25 71 ALA A C 1
ATOM 568 O O . ALA A 1 71 ? -12.361 2.722 11.099 1.00 94.25 71 ALA A O 1
ATOM 569 N N . HIS A 1 72 ? -13.362 4.454 12.105 1.00 94.44 72 HIS A N 1
ATOM 570 C CA . HIS A 1 72 ? -14.401 3.640 12.738 1.00 94.44 72 HIS A CA 1
ATOM 571 C C . HIS A 1 72 ? -15.252 2.897 11.695 1.00 94.44 72 HIS A C 1
ATOM 573 O O . HIS A 1 72 ? -15.531 3.429 10.621 1.00 94.44 72 HIS A O 1
ATOM 579 N N . LEU A 1 73 ? -15.732 1.694 12.035 1.00 90.62 73 LEU A N 1
ATOM 580 C CA . LEU A 1 73 ? -16.439 0.781 11.112 1.00 90.62 73 LEU A CA 1
ATOM 581 C C . LEU A 1 73 ? -17.692 1.365 10.431 1.00 90.62 73 LEU A C 1
ATOM 583 O O . LEU A 1 73 ? -18.151 0.836 9.423 1.00 90.62 73 LEU A O 1
ATOM 587 N N . ASN A 1 74 ? -18.257 2.446 10.967 1.00 93.00 74 ASN A N 1
ATOM 588 C CA . ASN A 1 74 ? -19.428 3.139 10.425 1.00 93.00 74 ASN A CA 1
ATOM 589 C C . ASN A 1 74 ? -19.115 4.557 9.916 1.00 93.00 74 ASN A C 1
ATOM 591 O O . ASN A 1 74 ? -20.028 5.369 9.737 1.00 93.00 74 ASN A O 1
ATOM 595 N N . LYS A 1 75 ? -17.834 4.877 9.725 1.00 93.81 75 LYS A N 1
ATOM 596 C CA . LYS A 1 75 ? -17.349 6.167 9.235 1.00 93.81 75 LYS A CA 1
ATOM 597 C C . LYS A 1 75 ? -16.471 5.969 8.008 1.00 93.81 75 LYS A C 1
ATOM 599 O O . LYS A 1 75 ? -15.981 4.882 7.721 1.00 93.81 75 LYS A O 1
ATOM 604 N N . SER A 1 76 ? -16.272 7.057 7.281 1.00 93.31 76 SER A N 1
ATOM 605 C CA . SER A 1 76 ? -15.318 7.125 6.180 1.00 93.31 76 SER A CA 1
ATOM 606 C C . SER A 1 76 ? -14.166 8.033 6.580 1.00 93.31 76 SER A C 1
ATOM 608 O O . SER A 1 76 ? -14.381 9.062 7.221 1.00 93.31 76 SER A O 1
ATOM 610 N N . LEU A 1 77 ? -12.953 7.669 6.177 1.00 91.25 77 LEU A N 1
ATOM 611 C CA . LEU A 1 77 ? -11.793 8.541 6.290 1.00 91.25 77 LEU A CA 1
ATOM 612 C C . LEU A 1 77 ? -11.762 9.493 5.089 1.00 91.25 77 LEU A C 1
ATOM 614 O O . LEU A 1 77 ? -11.863 9.056 3.944 1.00 91.25 77 LEU A O 1
ATOM 618 N N . SER A 1 78 ? -11.592 10.788 5.352 1.00 92.75 78 SER A N 1
ATOM 619 C CA . SER A 1 78 ? -11.347 11.803 4.327 1.00 92.75 78 SER A CA 1
ATOM 620 C C . SER A 1 78 ? -10.141 12.639 4.733 1.00 92.75 78 SER A C 1
ATOM 622 O O . SER A 1 78 ? -10.113 13.210 5.822 1.00 92.75 78 SER A O 1
ATOM 624 N N . CYS A 1 79 ? -9.138 12.701 3.862 1.00 90.25 79 CYS A N 1
ATOM 625 C CA . CYS A 1 79 ? -7.946 13.512 4.056 1.00 90.25 79 CYS A CA 1
ATOM 626 C C . CYS A 1 79 ? -7.541 14.117 2.711 1.00 90.25 79 CYS A C 1
ATOM 628 O O . CYS A 1 79 ? -7.286 13.391 1.752 1.00 90.25 79 CYS A O 1
ATOM 630 N N . THR A 1 80 ? -7.502 15.446 2.632 1.00 93.88 80 THR A N 1
ATOM 631 C CA . THR A 1 80 ? -7.085 16.179 1.424 1.00 93.88 80 THR A CA 1
ATOM 632 C C . THR A 1 80 ? -5.595 16.508 1.426 1.00 93.88 80 THR A C 1
ATOM 634 O O . THR A 1 80 ? -5.025 16.803 0.377 1.00 93.88 80 THR A O 1
ATOM 637 N N . ALA A 1 81 ? -4.954 16.458 2.596 1.00 93.81 81 ALA A N 1
ATOM 638 C CA . ALA A 1 81 ? -3.523 16.670 2.732 1.00 93.81 81 ALA A CA 1
ATOM 639 C C . ALA A 1 81 ? -2.742 15.467 2.186 1.00 93.81 81 ALA A C 1
ATOM 641 O O . ALA A 1 81 ? -3.137 14.314 2.362 1.00 93.81 81 ALA A O 1
ATOM 642 N N . ALA A 1 82 ? -1.601 15.739 1.553 1.00 92.00 82 ALA A N 1
ATOM 643 C CA . ALA A 1 82 ? -0.730 14.690 1.041 1.00 92.00 82 ALA A CA 1
ATOM 644 C C . ALA A 1 82 ? -0.178 13.825 2.187 1.00 92.00 82 ALA A C 1
ATOM 646 O O . ALA A 1 82 ? 0.424 14.340 3.127 1.00 92.00 82 ALA A O 1
ATOM 647 N N . GLN A 1 83 ? -0.335 12.507 2.059 1.00 88.38 83 GLN A N 1
ATOM 648 C CA . GLN A 1 83 ? 0.203 11.507 2.980 1.00 88.38 83 GLN A CA 1
ATOM 649 C C . GLN A 1 83 ? 1.396 10.798 2.329 1.00 88.38 83 GLN A C 1
ATOM 651 O O . GLN A 1 83 ? 1.373 10.517 1.128 1.00 88.38 83 GLN A O 1
ATOM 656 N N . LYS A 1 84 ? 2.451 10.516 3.100 1.00 88.44 84 LYS A N 1
ATOM 657 C CA . LYS A 1 84 ? 3.661 9.838 2.609 1.00 88.44 84 LYS A CA 1
ATOM 658 C C . LYS A 1 84 ? 4.015 8.674 3.521 1.00 88.44 84 LYS A C 1
ATOM 660 O O . LYS A 1 84 ? 4.139 8.857 4.726 1.00 88.44 84 LYS A O 1
ATOM 665 N N . PHE A 1 85 ? 4.240 7.508 2.922 1.00 83.56 85 PHE A N 1
ATOM 666 C CA . PHE A 1 85 ? 4.597 6.279 3.627 1.00 83.56 85 PHE A CA 1
ATOM 667 C C . PHE A 1 85 ? 5.793 5.619 2.954 1.00 83.56 85 PHE A C 1
ATOM 669 O O . PHE A 1 85 ? 5.897 5.610 1.725 1.00 83.56 85 PHE A O 1
ATOM 676 N N . ILE A 1 86 ? 6.679 5.043 3.760 1.00 83.19 86 ILE A N 1
ATOM 677 C CA . ILE A 1 86 ? 7.772 4.209 3.267 1.00 83.19 86 ILE A CA 1
ATOM 678 C C . ILE A 1 86 ? 7.240 2.780 3.201 1.00 83.19 86 ILE A C 1
ATOM 680 O O . ILE A 1 86 ? 7.000 2.169 4.231 1.00 83.19 86 ILE A O 1
ATOM 684 N N . ILE A 1 87 ? 7.032 2.266 1.989 1.00 81.44 87 ILE A N 1
ATOM 685 C CA . ILE A 1 87 ? 6.496 0.911 1.758 1.00 81.44 87 ILE A CA 1
ATOM 686 C C . ILE A 1 87 ? 7.581 -0.099 1.384 1.00 81.44 87 ILE A C 1
ATOM 688 O O . ILE A 1 87 ? 7.276 -1.248 1.117 1.00 81.44 87 ILE A O 1
ATOM 692 N N . ASN A 1 88 ? 8.834 0.331 1.301 1.00 79.44 88 ASN A N 1
ATOM 693 C CA . ASN A 1 88 ? 10.010 -0.524 1.242 1.00 79.44 88 ASN A CA 1
ATOM 694 C C . ASN A 1 88 ? 11.198 0.341 1.682 1.00 79.44 88 ASN A C 1
ATOM 696 O O . ASN A 1 88 ? 11.439 1.397 1.095 1.00 79.44 88 ASN A O 1
ATOM 700 N N . SER A 1 89 ? 11.877 -0.060 2.752 1.00 65.12 89 SER A N 1
ATOM 701 C CA . SER A 1 89 ? 13.072 0.610 3.270 1.00 65.12 89 SER A CA 1
ATOM 702 C C . SER A 1 89 ? 14.360 -0.147 2.950 1.00 65.12 89 SER A C 1
ATOM 704 O O . SER A 1 89 ? 15.432 0.344 3.300 1.00 65.12 89 SER A O 1
ATOM 706 N N . ASP A 1 90 ? 14.284 -1.311 2.293 1.00 59.28 90 ASP A N 1
ATOM 707 C CA . ASP A 1 90 ? 15.456 -2.087 1.899 1.00 59.28 90 ASP A CA 1
ATOM 708 C C . ASP A 1 90 ? 15.981 -1.578 0.542 1.00 59.28 90 ASP A C 1
ATOM 710 O O . ASP A 1 90 ? 15.330 -1.760 -0.487 1.00 59.28 90 ASP A O 1
ATOM 714 N N . PRO A 1 91 ? 17.163 -0.937 0.484 1.00 5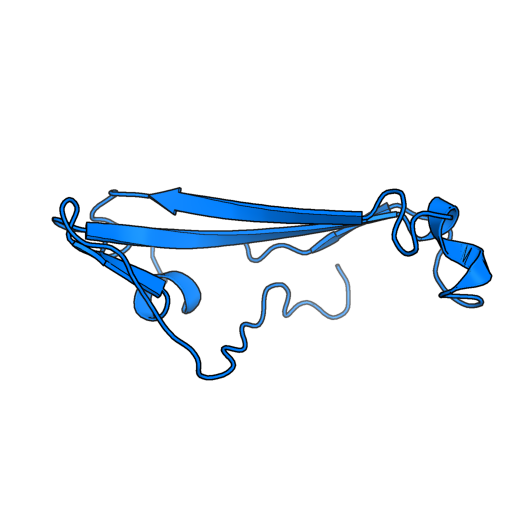0.50 91 PRO A N 1
ATOM 715 C CA . PRO A 1 91 ? 17.750 -0.499 -0.780 1.00 50.50 91 PRO A CA 1
ATOM 716 C C . PRO A 1 91 ? 18.259 -1.667 -1.645 1.00 50.50 91 PRO A C 1
ATOM 718 O O . PRO A 1 91 ? 18.765 -1.423 -2.741 1.00 50.50 91 PRO A O 1
ATOM 721 N N . LYS A 1 92 ? 18.192 -2.919 -1.162 1.00 47.38 92 LYS A N 1
ATOM 722 C CA . LYS A 1 92 ? 18.757 -4.106 -1.823 1.00 47.38 92 LYS A CA 1
ATOM 723 C C . LYS A 1 92 ? 17.737 -5.208 -2.147 1.00 47.38 92 LYS A C 1
ATOM 725 O O . LYS A 1 92 ? 18.161 -6.231 -2.691 1.00 47.38 92 LYS A O 1
ATOM 730 N N . LYS A 1 93 ? 16.443 -5.035 -1.850 1.00 42.38 93 LYS A N 1
ATOM 731 C CA . LYS A 1 93 ? 15.388 -6.017 -2.164 1.00 42.38 93 LYS A CA 1
ATOM 732 C C . LYS A 1 93 ? 14.115 -5.373 -2.689 1.00 42.38 93 LYS A C 1
ATOM 734 O O . LYS A 1 93 ? 13.614 -4.437 -2.034 1.00 42.38 93 LYS A O 1
#

Organism: Trichostrongylus colubriformis (NCBI:txid6319)

Secondary structure (DSSP, 8-state):
--TTTT-EEEEEEE--GGGT-TTEEEEEEEEEEEESGGGTTT-TT--SSEEEEE----SSS--HHHHHSEEETTS-----S-----S---TT-